Protein 6Q5S (pdb70)

Structure (mmCIF, N/CA/C/O backbone):
data_6Q5S
#
_entry.id   6Q5S
#
_cell.length_a   58.490
_cell.length_b   58.490
_cell.length_c   89.470
_cell.angle_alpha   90.00
_cell.angle_beta   90.00
_cell.angle_gamma   90.00
#
_symmetry.space_group_name_H-M   'P 41 21 2'
#
loop_
_entity.id
_entity.type
_entity.pdbx_description
1 polymer apCC-Tet
2 water water
#
loop_
_atom_site.group_PDB
_atom_site.id
_atom_site.type_symbol
_atom_site.label_atom_id
_atom_site.label_alt_id
_atom_site.label_comp_id
_atom_site.label_asym_id
_atom_site.label_entity_id
_atom_site.label_seq_id
_atom_site.pdbx_PDB_ins_code
_atom_site.Cartn_x
_atom_site.Cartn_y
_atom_site.Cartn_z
_atom_site.occupancy
_atom_site.B_iso_or_equiv
_atom_site.auth_seq_id
_atom_site.auth_comp_id
_atom_site.auth_asym_id
_atom_site.auth_atom_id
_atom_site.pdbx_PDB_model_num
ATOM 4 N N . GLY A 1 2 ? -13.141 8.748 -6.022 1.00 70.23 1 GLY A N 1
ATOM 5 C CA . GLY A 1 2 ? -12.495 9.946 -5.507 1.00 59.62 1 GLY A CA 1
ATOM 6 C C . GLY A 1 2 ? -12.528 10.047 -3.995 1.00 48.09 1 GLY A C 1
ATOM 7 O O . GLY A 1 2 ? -12.069 9.142 -3.292 1.00 35.80 1 GLY A O 1
ATOM 8 N N A GLU A 1 3 ? -13.079 11.152 -3.485 0.55 43.78 2 GLU A N 1
ATOM 9 N N B GLU A 1 3 ? -13.087 11.152 -3.496 0.45 43.86 2 GLU A N 1
ATOM 10 C CA A GLU A 1 3 ? -13.183 11.314 -2.039 0.55 40.79 2 GLU A CA 1
ATOM 11 C CA B GLU A 1 3 ? -13.195 11.334 -2.054 0.45 40.85 2 GLU A CA 1
ATOM 12 C C A GLU A 1 3 ? -14.190 10.342 -1.435 0.55 39.49 2 GLU A C 1
ATOM 13 C C B GLU A 1 3 ? -14.193 10.360 -1.438 0.45 39.46 2 GLU A C 1
ATOM 14 O O A GLU A 1 3 ? -13.978 9.842 -0.324 0.55 34.85 2 GLU A O 1
ATOM 15 O O B GLU A 1 3 ? -13.971 9.869 -0.325 0.45 35.99 2 GLU A O 1
ATOM 26 N N . LEU A 1 4 ? -15.285 10.057 -2.143 1.00 40.41 3 LEU A N 1
ATOM 27 C CA . LEU A 1 4 ? -16.288 9.150 -1.597 1.00 36.59 3 LEU A CA 1
ATOM 28 C C . LEU A 1 4 ? -15.716 7.746 -1.406 1.00 32.75 3 LEU A C 1
ATOM 29 O O . LEU A 1 4 ? -16.003 7.091 -0.401 1.00 38.50 3 LEU A O 1
ATOM 34 N N . GLU A 1 5 ? -14.877 7.281 -2.337 1.00 37.71 4 GLU A N 1
ATOM 35 C CA . GLU A 1 5 ? -14.219 5.990 -2.148 1.00 42.77 4 GLU A CA 1
ATOM 36 C C . GLU A 1 5 ? -13.254 6.035 -0.965 1.00 40.25 4 GLU A C 1
ATOM 37 O O . GLU A 1 5 ? -13.199 5.094 -0.161 1.00 34.35 4 GLU A O 1
ATOM 43 N N . ALA A 1 6 ? -12.498 7.128 -0.826 1.00 39.16 5 ALA A N 1
ATOM 44 C CA . ALA A 1 6 ? -11.647 7.277 0.349 1.00 37.54 5 ALA A CA 1
ATOM 45 C C . ALA A 1 6 ? -12.467 7.195 1.634 1.00 29.53 5 ALA A C 1
ATOM 46 O O . ALA A 1 6 ? -12.066 6.525 2.591 1.00 30.69 5 ALA A O 1
ATOM 48 N N . LEU A 1 7 ? -13.621 7.864 1.669 1.00 29.51 6 LEU A N 1
ATOM 49 C CA . LEU A 1 7 ? -14.441 7.851 2.873 1.00 31.99 6 LEU A CA 1
ATOM 50 C C . LEU A 1 7 ? -15.011 6.463 3.140 1.00 29.82 6 LEU A C 1
ATOM 51 O O . LEU A 1 7 ? -15.186 6.078 4.303 1.00 35.86 6 LEU A O 1
ATOM 56 N N . ALA A 1 8 ? -15.294 5.702 2.082 1.00 32.26 7 ALA A N 1
ATOM 57 C CA . ALA A 1 8 ? -15.825 4.354 2.261 1.00 29.09 7 ALA A CA 1
ATOM 58 C C . ALA A 1 8 ? -14.768 3.428 2.844 1.00 26.96 7 ALA A C 1
ATOM 59 O O . ALA A 1 8 ? -15.064 2.616 3.727 1.00 30.86 7 ALA A O 1
ATOM 61 N N . GLN A 1 9 ? -13.526 3.540 2.364 1.00 31.98 8 GLN A N 1
ATOM 62 C CA . GLN A 1 9 ? -12.439 2.753 2.932 1.00 32.80 8 GLN A CA 1
ATOM 63 C C . GLN A 1 9 ? -12.144 3.149 4.370 1.00 31.63 8 GLN A C 1
ATOM 64 O O . GLN A 1 9 ? -11.808 2.285 5.188 1.00 36.07 8 GLN A O 1
ATOM 70 N N . GLU A 1 10 ? -12.266 4.439 4.712 1.00 29.50 9 GLU A N 1
ATOM 71 C CA . GLU A 1 10 ? -12.092 4.810 6.110 1.00 30.29 9 GLU A CA 1
ATOM 72 C C . GLU A 1 10 ? -13.188 4.207 6.977 1.00 35.83 9 GLU A C 1
ATOM 73 O O . GLU A 1 10 ? -12.922 3.753 8.099 1.00 28.78 9 GLU A O 1
ATOM 79 N N . LEU A 1 11 ? -14.426 4.18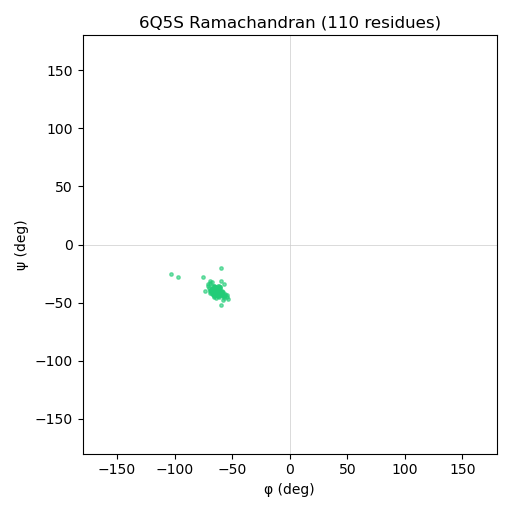2 6.471 1.00 31.11 10 LEU A N 1
ATOM 80 C CA . LEU A 1 11 ? -15.524 3.620 7.249 1.00 34.97 10 LEU A CA 1
ATOM 81 C C . LEU A 1 11 ? -15.338 2.128 7.471 1.00 26.99 10 LEU A C 1
ATOM 82 O O . LEU A 1 11 ? -15.678 1.602 8.542 1.00 33.99 10 LEU A O 1
ATOM 87 N N . GLU A 1 12 ? -14.853 1.419 6.455 1.00 29.41 11 GLU A N 1
ATOM 88 C CA . GLU A 1 12 ? -14.547 0.007 6.633 1.00 36.63 11 GLU A CA 1
ATOM 89 C C . GLU A 1 12 ? -13.475 -0.190 7.696 1.00 35.16 11 GLU A C 1
ATOM 90 O O . GLU A 1 12 ? -13.595 -1.077 8.544 1.00 32.87 11 GLU A O 1
ATOM 96 N N . ALA A 1 13 ? -12.430 0.646 7.676 1.00 34.73 12 ALA A N 1
ATOM 97 C CA . ALA A 1 13 ? -11.411 0.597 8.724 1.00 28.93 12 ALA A CA 1
ATOM 98 C C . ALA A 1 13 ? -12.021 0.817 10.104 1.00 31.56 12 ALA A C 1
ATOM 99 O O . ALA A 1 13 ? -11.687 0.112 11.069 1.00 29.02 12 ALA A O 1
ATOM 101 N N . LEU A 1 14 ? -12.919 1.795 10.223 1.00 34.00 13 LEU A N 1
ATOM 102 C CA . LEU A 1 14 ? -13.577 2.041 11.500 1.00 29.70 13 LEU A CA 1
ATOM 103 C C . LEU A 1 14 ? -14.443 0.858 11.919 1.00 29.11 13 LEU A C 1
ATOM 104 O O . LEU A 1 14 ? -14.497 0.505 13.102 1.00 29.40 13 LEU A O 1
ATOM 109 N N . ALA A 1 15 ? -15.148 0.245 10.967 1.00 32.86 14 ALA A N 1
ATOM 110 C CA . ALA A 1 15 ? -15.943 -0.928 11.303 1.00 31.91 14 ALA A CA 1
ATOM 111 C C . ALA A 1 15 ? -15.062 -2.053 11.831 1.00 26.97 14 ALA A C 1
ATOM 112 O O . ALA A 1 15 ? -15.401 -2.709 12.822 1.00 31.50 14 ALA A O 1
ATOM 114 N N . LYS A 1 16 ? -13.940 -2.305 11.159 1.00 27.53 15 LYS A N 1
ATOM 115 C CA . LYS A 1 16 ? -13.000 -3.305 11.653 1.00 34.02 15 LYS A CA 1
ATOM 116 C C . LYS A 1 16 ? -12.524 -2.957 13.050 1.00 28.82 15 LYS A C 1
ATOM 117 O O . LYS A 1 16 ? -12.376 -3.840 13.909 1.00 31.03 15 LYS A O 1
ATOM 123 N N . LYS A 1 17 ? -12.277 -1.670 13.296 1.00 26.83 16 LYS A N 1
ATOM 124 C CA . LYS A 1 17 ? -11.822 -1.248 14.616 1.00 28.17 16 LYS A CA 1
ATOM 125 C C . LYS A 1 17 ? -12.893 -1.520 15.659 1.00 35.53 16 LYS A C 1
ATOM 126 O O . LYS A 1 17 ? -12.588 -1.969 16.772 1.00 27.76 16 LYS A O 1
ATOM 132 N N . LEU A 1 18 ? -14.162 -1.283 15.305 1.00 24.94 17 LEU A N 1
ATOM 133 C CA . LEU A 1 18 ? -15.236 -1.517 16.271 1.00 31.75 17 LEU A CA 1
ATOM 134 C C . LEU A 1 18 ? -15.340 -2.995 16.627 1.00 28.97 17 LEU A C 1
ATOM 135 O O . LEU A 1 18 ? -15.525 -3.347 17.800 1.00 30.37 17 LEU A O 1
ATOM 140 N N . LYS A 1 19 ? -15.227 -3.869 15.624 1.00 28.62 18 LYS A N 1
ATOM 141 C CA . LYS A 1 19 ? -15.241 -5.302 15.888 1.00 30.87 18 LYS A CA 1
ATOM 142 C C . LYS A 1 19 ? -14.112 -5.691 16.830 1.00 26.66 18 LYS A C 1
ATOM 143 O O . LYS A 1 19 ? -14.309 -6.497 17.746 1.00 31.94 18 LYS A O 1
ATOM 149 N N . ALA A 1 20 ? -12.921 -5.127 16.618 1.00 31.94 19 ALA A N 1
ATOM 150 C CA . ALA A 1 20 ? -11.798 -5.398 17.514 1.00 33.02 19 ALA A CA 1
ATOM 151 C C . ALA A 1 20 ? -12.110 -4.952 18.937 1.00 28.63 19 ALA A C 1
ATOM 152 O O . ALA A 1 20 ? -11.822 -5.673 19.903 1.00 29.82 19 ALA A O 1
ATOM 154 N N . LEU A 1 21 ? -12.707 -3.765 19.090 1.00 25.68 20 LEU A N 1
ATOM 155 C CA . LEU A 1 21 ? -13.065 -3.287 20.421 1.00 26.92 20 LEU A CA 1
ATOM 156 C C . LEU A 1 21 ? -14.111 -4.188 21.063 1.00 33.07 20 LEU A C 1
ATOM 157 O O . LEU A 1 21 ? -14.043 -4.470 22.268 1.00 31.60 20 LEU A O 1
ATOM 162 N N . ALA A 1 22 ? -15.072 -4.672 20.270 1.00 28.35 21 ALA A N 1
ATOM 163 C CA . ALA A 1 22 ? -16.055 -5.611 20.804 1.00 32.83 21 ALA A CA 1
ATOM 164 C C . ALA A 1 22 ? -15.367 -6.830 21.399 1.00 33.75 21 ALA A C 1
ATOM 165 O O . ALA A 1 22 ? -15.695 -7.269 22.508 1.00 31.90 21 ALA A O 1
ATOM 167 N N . TRP A 1 23 ? -14.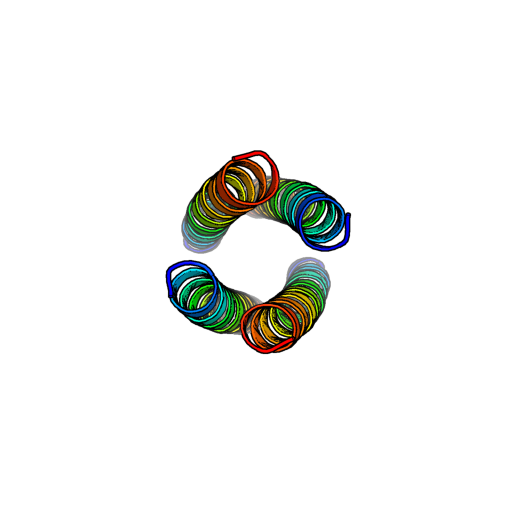397 -7.384 20.675 1.00 30.60 22 TRP A N 1
ATOM 168 C CA . TRP A 1 23 ? -13.773 -8.614 21.127 1.00 26.77 22 TRP A CA 1
ATOM 169 C C . TRP A 1 23 ? -12.811 -8.355 22.278 1.00 30.48 22 TRP A C 1
ATOM 170 O O . TRP A 1 23 ? -12.626 -9.231 23.133 1.00 33.43 22 TRP A O 1
ATOM 181 N N . LYS A 1 24 ? -12.226 -7.157 22.351 1.00 33.33 23 LYS A N 1
ATOM 182 C CA . LYS A 1 24 ? -11.471 -6.800 23.546 1.00 28.02 23 LYS A CA 1
ATOM 183 C C . LYS A 1 24 ? -12.378 -6.802 24.771 1.00 33.85 23 LYS A C 1
ATOM 184 O O . LYS A 1 24 ? -11.982 -7.266 25.849 1.00 33.72 23 LYS A O 1
ATOM 190 N N . LEU A 1 25 ? -13.609 -6.314 24.616 1.00 30.45 24 LEU A N 1
ATOM 191 C CA . LEU A 1 25 ? -14.564 -6.338 25.722 1.00 33.70 24 LEU A CA 1
ATOM 192 C C . LEU A 1 25 ? -14.950 -7.765 26.067 1.00 41.34 24 LEU A C 1
ATOM 193 O O . LEU A 1 25 ? -15.037 -8.126 27.249 1.00 36.74 24 LEU A O 1
ATOM 198 N N . LYS A 1 26 ? -15.185 -8.593 25.045 1.00 37.27 25 LYS A N 1
ATOM 199 C CA . LYS A 1 26 ? -15.415 -10.011 25.279 1.00 41.00 25 LYS A CA 1
ATOM 200 C C . LYS A 1 26 ? -14.276 -10.614 26.081 1.00 43.30 25 LYS A C 1
ATOM 201 O O . LYS A 1 26 ? -14.504 -11.352 27.046 1.00 42.95 25 LYS A O 1
ATOM 207 N N . ALA A 1 27 ? -13.041 -10.287 25.707 1.00 32.97 26 ALA A N 1
ATOM 208 C CA . ALA A 1 27 ? -11.882 -10.795 26.430 1.00 40.06 26 ALA A CA 1
ATOM 209 C C . ALA A 1 27 ? -11.916 -10.366 27.893 1.00 51.03 26 ALA A C 1
ATOM 210 O O . ALA A 1 27 ? -11.802 -11.203 28.798 1.00 54.76 26 ALA A O 1
ATOM 212 N N . LEU A 1 28 ? -12.090 -9.062 28.149 1.00 46.90 27 LEU A N 1
ATOM 213 C CA . LEU A 1 28 ? -12.192 -8.592 29.531 1.00 41.76 27 LEU A CA 1
ATOM 214 C C . LEU A 1 28 ? -13.325 -9.283 30.275 1.00 47.73 27 LEU A C 1
ATOM 215 O O . LEU A 1 28 ? -13.200 -9.557 31.474 1.00 58.55 27 LEU A O 1
ATOM 220 N N . ALA A 1 29 ? -14.422 -9.599 29.580 1.00 44.66 28 ALA A N 1
ATOM 221 C CA . ALA A 1 29 ? -15.577 -10.195 30.246 1.00 46.72 28 ALA A CA 1
ATOM 222 C C . ALA A 1 29 ? -15.303 -11.617 30.730 1.00 67.42 28 ALA A C 1
ATOM 223 O O . ALA A 1 29 ? -15.884 -12.039 31.736 1.00 77.14 28 ALA A O 1
ATOM 225 N N . GLN A 1 30 ? -14.444 -12.377 30.038 1.0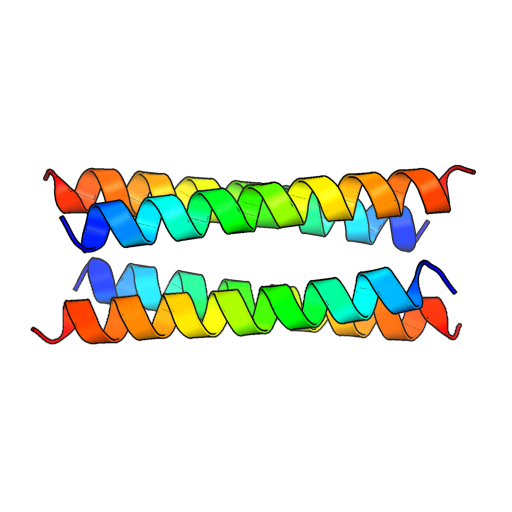0 52.66 29 GLN A N 1
ATOM 226 C CA . GLN A 1 30 ? -14.187 -13.748 30.478 1.00 56.83 29 GLN A CA 1
ATOM 227 C C . GLN A 1 30 ? -13.439 -13.774 31.805 1.00 70.48 29 GLN A C 1
ATOM 228 O O . GLN A 1 30 ? -13.720 -14.617 32.664 1.00 74.08 29 GLN A O 1
ATOM 234 N N . GLY A 1 31 ? -12.494 -12.863 31.995 1.00 73.78 30 GLY A N 1
ATOM 235 C CA . GLY A 1 31 ? -11.776 -12.774 33.252 1.00 83.60 30 GLY A CA 1
ATOM 236 C C . GLY A 1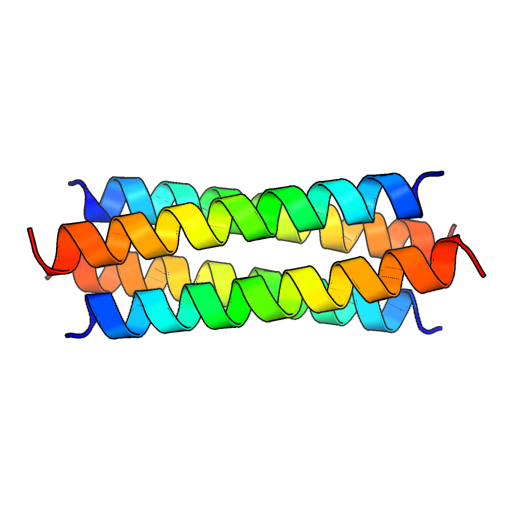 31 ? -11.035 -11.463 33.408 1.00 88.07 30 GLY A C 1
ATOM 237 O O . GLY A 1 31 ? -10.335 -11.036 32.492 1.00 89.49 30 GLY A O 1
ATOM 238 N N . GLY B 1 2 ? -29.772 12.569 -2.048 1.00 66.59 1 GLY B N 1
ATOM 239 C CA . GLY B 1 2 ? -30.644 11.440 -1.785 1.00 53.70 1 GLY B CA 1
ATOM 240 C C . GLY B 1 2 ? -29.982 10.354 -0.959 1.00 47.5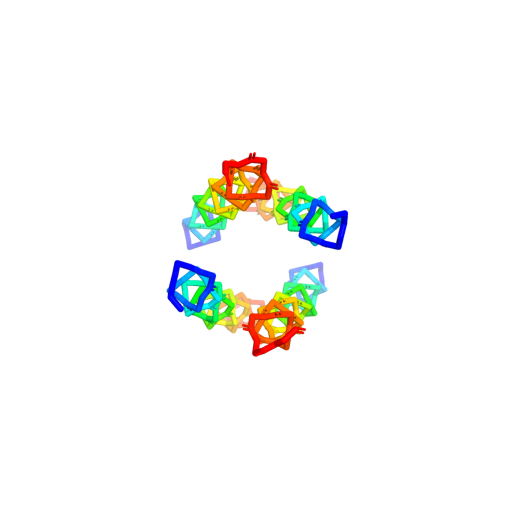9 1 GLY B C 1
ATOM 241 O O . GLY B 1 2 ? -29.986 10.410 0.269 1.00 50.38 1 GLY B O 1
ATOM 242 N N . GLU B 1 3 ? -29.389 9.372 -1.642 1.00 43.83 2 GLU B N 1
ATOM 243 C CA . GLU B 1 3 ? -28.870 8.199 -0.950 1.00 48.54 2 GLU B CA 1
ATOM 244 C C . GLU B 1 3 ? -27.725 8.560 -0.014 1.00 41.72 2 GLU B C 1
ATOM 245 O O . GLU B 1 3 ? -27.635 8.026 1.095 1.00 37.44 2 GLU B O 1
ATOM 251 N N . LEU B 1 4 ? -26.831 9.454 -0.447 1.00 38.29 3 LEU B N 1
ATOM 252 C CA . LEU B 1 4 ? -25.680 9.806 0.384 1.00 40.41 3 LEU B CA 1
ATOM 253 C C . LEU B 1 4 ? -26.109 10.517 1.661 1.00 42.75 3 LEU B C 1
ATOM 254 O O . LEU B 1 4 ? -25.567 10.250 2.742 1.00 34.17 3 LEU B O 1
ATOM 259 N N . GLU B 1 5 ? -27.062 11.447 1.548 1.00 37.62 4 GLU B N 1
ATOM 260 C CA . GLU B 1 5 ? -27.600 12.117 2.727 1.00 38.13 4 GLU B CA 1
ATOM 261 C C . GLU B 1 5 ? -28.250 11.121 3.676 1.00 36.22 4 GLU B C 1
ATOM 262 O O . GLU B 1 5 ? -28.113 11.237 4.900 1.00 39.70 4 GLU B O 1
ATOM 268 N N . ALA B 1 6 ? -28.982 10.146 3.134 1.00 33.92 5 ALA B N 1
ATOM 269 C CA . ALA B 1 6 ? -29.641 9.169 3.995 1.00 38.97 5 ALA B CA 1
ATOM 270 C C . ALA B 1 6 ? -28.622 8.289 4.714 1.00 35.98 5 ALA B C 1
ATOM 271 O O . ALA B 1 6 ? -28.807 7.932 5.887 1.00 34.72 5 ALA B O 1
ATOM 273 N N . LEU B 1 7 ? -27.546 7.916 4.021 1.00 34.71 6 LEU B N 1
ATOM 274 C CA . LEU B 1 7 ? -26.509 7.106 4.652 1.00 32.72 6 LEU B CA 1
ATOM 275 C C . LEU B 1 7 ? -25.791 7.899 5.738 1.00 30.70 6 LEU B C 1
ATOM 276 O O . LEU B 1 7 ? -25.424 7.345 6.784 1.00 32.10 6 LEU B O 1
ATOM 281 N N . ALA B 1 8 ? -25.544 9.185 5.490 1.00 27.92 7 ALA B N 1
ATOM 282 C CA . ALA B 1 8 ? -24.920 10.022 6.512 1.00 28.89 7 ALA B CA 1
ATOM 283 C C . ALA B 1 8 ? -25.789 10.102 7.767 1.00 38.15 7 ALA B C 1
ATOM 284 O O . ALA B 1 8 ? -25.275 10.117 8.892 1.00 32.28 7 ALA B O 1
ATOM 286 N N . GLN B 1 9 ? -27.113 10.145 7.592 1.00 32.72 8 GLN B N 1
ATOM 287 C CA . GLN B 1 9 ? -28.017 10.161 8.741 1.00 35.05 8 GLN B CA 1
ATOM 288 C C . GLN B 1 9 ? -27.948 8.852 9.515 1.00 32.35 8 GLN B C 1
ATOM 289 O O . GLN B 1 9 ? -27.932 8.857 10.751 1.00 33.91 8 GLN B O 1
ATOM 295 N N . GLU B 1 10 ? -27.917 7.723 8.802 1.00 35.07 9 GLU B N 1
ATOM 296 C CA . GLU B 1 10 ? -27.750 6.426 9.446 1.00 31.20 9 GLU B CA 1
ATOM 297 C C . GLU B 1 10 ? -26.458 6.370 10.237 1.00 34.62 9 GLU B C 1
ATOM 298 O O . GLU B 1 10 ? -26.418 5.818 11.342 1.00 28.53 9 GLU B O 1
ATOM 304 N N . LEU B 1 11 ? -25.379 6.908 9.668 1.00 27.53 10 LEU B N 1
ATOM 305 C CA . LEU B 1 11 ? -24.099 6.905 10.363 1.00 28.56 10 LEU B CA 1
ATOM 306 C C . LEU B 1 11 ? -24.145 7.761 11.620 1.00 29.47 10 LEU B C 1
ATOM 307 O O . LEU B 1 11 ? -23.523 7.420 12.632 1.00 30.31 10 LEU B O 1
ATOM 312 N N . GLU B 1 12 ? -24.855 8.889 11.569 1.00 29.61 11 GLU B N 1
ATOM 313 C CA . GLU B 1 12 ? -24.962 9.746 12.747 1.00 23.15 11 GLU B CA 1
ATOM 314 C C . GLU B 1 12 ? -25.768 9.066 13.840 1.00 23.17 11 GLU B C 1
ATOM 315 O O . GLU B 1 12 ? -25.424 9.155 15.022 1.00 29.46 11 GLU B O 1
ATOM 321 N N . ALA B 1 13 ? -26.820 8.347 13.456 1.00 25.28 12 ALA B N 1
ATOM 322 C CA . ALA B 1 13 ? -27.578 7.588 14.438 1.00 30.64 12 ALA B CA 1
ATOM 323 C C . ALA B 1 13 ? -26.718 6.499 15.066 1.00 29.46 12 ALA B C 1
ATOM 324 O O . ALA B 1 13 ? -26.812 6.239 16.270 1.00 30.33 12 ALA B O 1
ATOM 326 N N . LEU B 1 14 ? -25.878 5.844 14.264 1.00 26.39 13 LEU B N 1
ATOM 327 C CA . LEU B 1 14 ? -25.057 4.757 14.794 1.00 25.33 13 LEU B CA 1
ATOM 328 C C . LEU B 1 14 ? -23.964 5.282 15.715 1.00 26.43 13 LEU B C 1
ATOM 329 O O . LEU B 1 14 ? -23.628 4.642 16.720 1.00 26.45 13 LEU B O 1
ATOM 334 N N . ALA B 1 15 ? -23.405 6.450 15.404 1.00 28.42 14 ALA B N 1
ATOM 335 C CA . ALA B 1 15 ? -22.447 7.061 16.320 1.00 25.03 14 ALA B CA 1
ATOM 336 C C . ALA B 1 15 ? -23.094 7.373 17.667 1.00 29.20 14 ALA B C 1
ATOM 337 O O . ALA B 1 15 ? -22.469 7.212 18.721 1.00 29.49 14 ALA B O 1
ATOM 339 N N . LYS B 1 16 ? -24.347 7.822 17.651 1.00 27.14 15 LYS B N 1
ATOM 340 C CA . LYS B 1 16 ? -25.049 8.098 18.899 1.00 27.33 15 LYS B CA 1
ATOM 341 C C . LYS B 1 16 ? -25.303 6.813 19.672 1.00 26.61 15 LYS B C 1
ATOM 342 O O . LYS B 1 16 ? -25.163 6.783 20.896 1.00 26.80 15 LYS B O 1
ATOM 348 N N . LYS B 1 17 ? -25.673 5.736 18.974 1.00 25.14 16 LYS B N 1
ATOM 349 C CA . LYS B 1 17 ? -25.813 4.453 19.652 1.00 28.66 16 LYS B CA 1
ATOM 350 C C . LYS B 1 17 ? -24.479 3.997 20.240 1.00 29.96 16 LYS B C 1
ATOM 351 O O . LYS B 1 17 ? -24.441 3.422 21.331 1.00 24.17 16 LYS B O 1
ATOM 357 N N . LEU B 1 18 ? -23.364 4.284 19.555 1.00 25.76 17 LEU B N 1
ATOM 358 C CA . LEU B 1 18 ? -22.056 3.923 20.108 1.00 22.44 17 LEU B CA 1
ATOM 359 C C . LEU B 1 18 ? -21.757 4.705 21.386 1.00 27.13 17 LEU B C 1
ATOM 360 O O . LEU B 1 18 ? -21.260 4.143 22.370 1.00 25.93 17 LEU B O 1
ATOM 365 N N . LYS B 1 19 ? -22.054 6.006 21.395 1.00 27.50 18 LYS B N 1
ATOM 366 C CA . LYS B 1 19 ? -21.857 6.799 22.612 1.00 22.55 18 LYS B CA 1
ATOM 367 C C . LYS B 1 19 ? -22.704 6.268 23.760 1.00 24.65 18 LYS B C 1
ATOM 368 O O . LYS B 1 19 ? -22.258 6.256 24.915 1.00 26.98 18 LYS B O 1
ATOM 374 N N . ALA B 1 20 ? -23.935 5.839 23.459 1.00 29.05 19 ALA B N 1
ATOM 375 C CA . ALA B 1 20 ? -24.801 5.252 24.482 1.00 28.11 19 ALA B CA 1
ATOM 376 C C . ALA B 1 20 ? -24.164 4.016 25.102 1.00 27.78 19 ALA B C 1
ATOM 377 O O . ALA B 1 20 ? -24.197 3.834 26.326 1.00 29.43 19 ALA B O 1
ATOM 379 N N . LEU B 1 21 ? -23.583 3.150 24.274 1.00 27.10 20 LEU B N 1
ATOM 380 C CA . LEU B 1 21 ? -22.962 1.950 24.818 1.00 30.60 20 LEU B CA 1
ATOM 381 C C . LEU B 1 21 ? -21.711 2.287 25.617 1.00 29.57 20 LEU B C 1
ATOM 382 O O . LEU B 1 21 ? -21.409 1.617 26.614 1.00 31.46 20 LEU B O 1
ATOM 387 N N . ALA B 1 22 ? -20.982 3.324 25.202 1.00 26.24 21 ALA B N 1
ATOM 388 C CA . ALA B 1 22 ? -19.810 3.755 25.950 1.00 29.12 21 ALA B CA 1
ATOM 389 C C . ALA B 1 22 ? -2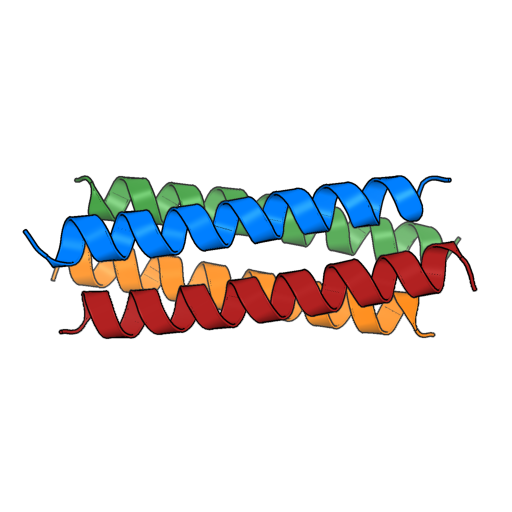0.202 4.280 27.324 1.00 27.45 21 ALA B C 1
ATOM 390 O O . ALA B 1 22 ? -19.529 3.992 28.321 1.00 26.98 21 ALA B O 1
ATOM 392 N N . TRP B 1 23 ? -21.300 5.041 27.407 1.00 26.01 22 TRP B N 1
ATOM 393 C CA . TRP B 1 23 ? -21.778 5.483 28.711 1.00 24.66 22 TRP B CA 1
ATOM 394 C C . TRP B 1 23 ? -22.293 4.310 29.533 1.00 26.20 22 TRP B C 1
ATOM 395 O O . TRP B 1 23 ? -22.122 4.279 30.757 1.00 27.34 22 TRP B O 1
ATOM 406 N N . LYS B 1 24 ? -22.923 3.327 28.887 1.00 26.61 23 LYS B N 1
ATOM 407 C CA . LYS B 1 24 ? -23.350 2.162 29.652 1.00 26.82 23 LYS B CA 1
ATOM 408 C C . LYS B 1 24 ? -22.142 1.423 30.210 1.00 29.94 23 LYS B C 1
ATOM 409 O O . LYS B 1 24 ? -22.159 0.943 31.351 1.00 28.23 23 LYS B O 1
ATOM 415 N N . LEU B 1 25 ? -21.077 1.318 29.410 1.00 29.51 24 LEU B N 1
ATOM 416 C CA . LEU B 1 25 ? -19.846 0.693 29.876 1.00 32.58 24 LEU B CA 1
ATOM 417 C C . LEU B 1 25 ? -19.242 1.458 31.055 1.00 26.68 24 LEU B C 1
ATOM 418 O O . LEU B 1 25 ? -18.772 0.848 32.025 1.00 33.25 24 LEU B O 1
ATOM 423 N N . LYS B 1 26 ? -19.248 2.794 30.995 1.00 28.69 25 LYS B N 1
ATOM 424 C CA . LYS B 1 26 ? -18.743 3.583 32.119 1.00 27.94 25 LYS B CA 1
ATOM 425 C C . LYS B 1 26 ? -19.558 3.339 33.382 1.00 35.65 25 LYS B C 1
ATOM 426 O O . LYS B 1 26 ? -19.003 3.277 34.488 1.00 33.74 25 LYS B O 1
ATOM 432 N N . ALA B 1 27 ? -20.878 3.212 33.237 1.00 31.82 26 ALA B N 1
ATOM 433 C CA . ALA B 1 27 ? -21.731 2.946 34.392 1.00 30.19 26 ALA B CA 1
ATOM 434 C C . ALA B 1 27 ? -21.411 1.586 34.999 1.00 32.42 26 ALA B C 1
ATOM 435 O O . ALA B 1 27 ? -21.268 1.459 36.223 1.00 35.99 26 ALA B O 1
ATOM 437 N N . LEU B 1 28 ? -21.284 0.557 34.151 1.00 35.13 27 LEU B N 1
ATOM 438 C CA . LEU B 1 28 ? -20.928 -0.777 34.630 1.00 33.01 27 LEU B CA 1
ATOM 439 C C . LEU B 1 28 ? -19.557 -0.783 35.301 1.00 46.95 27 LEU B C 1
ATOM 440 O O . LEU B 1 28 ? -19.367 -1.437 36.335 1.00 40.98 27 LEU B O 1
ATOM 445 N N . ALA B 1 29 ? -18.591 -0.053 34.732 1.00 41.73 28 ALA B N 1
ATOM 446 C CA . ALA B 1 29 ? -17.251 -0.014 35.312 1.00 44.09 28 ALA B CA 1
ATOM 447 C C . ALA B 1 29 ? -17.272 0.515 36.739 1.00 51.44 28 ALA B C 1
ATOM 448 O O . ALA B 1 29 ? -16.448 0.108 37.566 1.00 59.66 28 ALA B O 1
ATOM 450 N N . GLN B 1 30 ? -18.204 1.412 37.047 1.00 50.78 29 GLN B N 1
ATOM 451 C CA . GLN B 1 30 ? -18.320 1.985 38.382 1.00 52.98 29 GLN B CA 1
ATOM 452 C C . GLN B 1 30 ? -19.368 1.295 39.246 1.00 66.99 29 GLN B C 1
ATOM 453 O O . GLN B 1 30 ? -19.231 1.282 40.475 1.00 76.04 29 GLN B O 1
ATOM 459 N N . GLY B 1 31 ? -20.399 0.710 38.640 1.00 67.14 30 GLY B N 1
ATOM 460 C CA . GLY B 1 31 ? -21.482 0.098 39.390 1.00 76.78 30 GLY B CA 1
ATOM 461 C C . GLY B 1 31 ? -21.083 -1.149 40.154 1.00 80.87 30 GLY B C 1
ATOM 462 O O . GLY B 1 31 ? -20.412 -2.028 39.615 1.00 83.93 30 GLY B O 1
ATOM 466 N N . GLY C 1 2 ? -10.785 -0.126 35.333 1.00 68.78 1 GLY C N 1
ATOM 467 C CA . GLY C 1 2 ? -9.842 0.787 34.710 1.00 54.57 1 GLY C CA 1
ATOM 468 C C . GLY C 1 2 ? -9.723 0.462 33.233 1.00 49.13 1 GLY C C 1
ATOM 469 O O . GLY C 1 2 ? -9.698 1.360 32.387 1.00 43.09 1 GLY C O 1
ATOM 470 N N . GLU C 1 3 ? -9.664 -0.841 32.931 1.00 42.12 2 GLU C N 1
ATOM 471 C CA . GLU C 1 3 ? -9.672 -1.291 31.541 1.00 42.25 2 GLU C CA 1
ATOM 472 C C . GLU C 1 3 ? -11.034 -1.072 30.893 1.00 42.44 2 GLU C C 1
ATOM 473 O O . GLU C 1 3 ? -11.114 -0.741 29.705 1.00 39.89 2 GLU C O 1
ATOM 479 N N . LEU C 1 4 ? -12.119 -1.269 31.652 1.00 35.33 3 LEU C N 1
ATOM 480 C CA . LEU C 1 4 ? -13.444 -0.985 31.112 1.00 36.41 3 LEU C CA 1
ATOM 481 C C . LEU C 1 4 ? -13.585 0.491 30.764 1.00 36.62 3 LEU C C 1
ATOM 482 O O . LEU C 1 4 ? -14.116 0.846 29.705 1.00 28.78 3 LEU C O 1
ATOM 487 N N . GLU C 1 5 ? -13.123 1.370 31.650 1.00 34.55 4 GLU C N 1
ATOM 488 C CA . GLU C 1 5 ? -13.201 2.798 31.365 1.00 33.80 4 GLU C CA 1
ATOM 489 C C . GLU C 1 5 ? -12.335 3.167 30.165 1.00 33.26 4 GLU C C 1
ATOM 490 O O . GLU C 1 5 ? -12.724 4.001 29.341 1.00 31.86 4 GLU C O 1
ATOM 496 N N . ALA C 1 6 ? -11.159 2.551 30.043 1.00 32.00 5 ALA C N 1
ATOM 497 C CA . ALA C 1 6 ? -10.310 2.821 28.885 1.00 34.65 5 ALA C CA 1
ATOM 498 C C . ALA C 1 6 ? -10.984 2.371 27.596 1.00 40.34 5 ALA C C 1
ATOM 499 O O . ALA C 1 6 ? -10.921 3.067 26.576 1.00 35.38 5 ALA C O 1
ATOM 501 N N . LEU C 1 7 ? -11.635 1.208 27.622 1.00 30.44 6 LEU C N 1
ATOM 502 C CA . LEU C 1 7 ? -12.345 0.741 26.438 1.00 28.49 6 LEU C CA 1
ATOM 503 C C . LEU C 1 7 ? -13.469 1.698 26.066 1.00 26.98 6 LEU C C 1
ATOM 504 O O . LEU C 1 7 ? -13.670 2.007 24.885 1.00 29.06 6 LEU C O 1
ATOM 509 N N . ALA C 1 8 ? -14.206 2.190 27.067 1.00 30.47 7 ALA C N 1
ATOM 510 C CA . ALA C 1 8 ? -15.283 3.134 26.798 1.00 28.92 7 ALA C CA 1
ATOM 511 C C . ALA C 1 8 ? -14.760 4.380 26.103 1.00 32.57 7 ALA C C 1
ATOM 512 O O . ALA C 1 8 ? -15.389 4.892 25.165 1.00 29.65 7 ALA C O 1
ATOM 514 N N . GLN C 1 9 ? -13.618 4.901 26.563 1.00 32.11 8 GLN C N 1
ATOM 515 C CA . GLN C 1 9 ? -13.024 6.059 25.903 1.00 35.25 8 GLN C CA 1
ATOM 516 C C . GLN C 1 9 ? -12.652 5.745 24.458 1.00 31.37 8 GLN C C 1
ATOM 517 O O . GLN C 1 9 ? -12.780 6.609 23.581 1.00 29.25 8 GLN C O 1
ATOM 523 N N . GLU C 1 10 ? -12.206 4.515 24.182 1.00 32.92 9 GLU C N 1
ATOM 524 C CA . GLU C 1 10 ? -11.959 4.126 22.797 1.00 30.08 9 GLU C CA 1
ATOM 525 C C . GLU C 1 10 ? -13.254 4.148 21.990 1.00 31.03 9 GLU C C 1
ATOM 526 O O . GLU C 1 10 ? -13.271 4.593 20.833 1.00 26.03 9 GLU C O 1
ATOM 532 N N . LEU C 1 11 ? -14.354 3.673 22.581 1.00 27.51 10 LEU C N 1
ATOM 533 C CA . LEU C 1 11 ? -15.622 3.696 21.861 1.00 25.27 10 LEU C CA 1
ATOM 534 C C . LEU C 1 11 ? -16.048 5.126 21.560 1.00 26.10 10 LEU C C 1
ATOM 535 O O . LEU C 1 11 ? -16.579 5.408 20.482 1.00 28.32 10 LEU C O 1
ATOM 540 N N . GLU C 1 12 ? -15.808 6.049 22.500 1.00 29.40 11 GLU C N 1
ATOM 541 C CA . GLU C 1 12 ? -16.146 7.453 22.274 1.00 27.78 11 GLU C CA 1
ATOM 542 C C . GLU C 1 12 ? -15.302 8.057 21.160 1.00 33.60 11 GLU C C 1
ATOM 543 O O . GLU C 1 12 ? -15.825 8.777 20.302 1.00 34.94 11 GLU C O 1
ATOM 549 N N . ALA C 1 13 ? -13.989 7.802 21.182 1.00 30.95 12 ALA C N 1
ATOM 550 C CA . ALA C 1 13 ? -13.115 8.244 20.098 1.00 35.16 12 ALA C CA 1
ATOM 551 C C . ALA C 1 13 ? -13.606 7.744 18.742 1.00 37.15 12 ALA C C 1
ATOM 552 O O . ALA C 1 13 ? -13.598 8.491 17.755 1.00 28.93 12 ALA C O 1
ATOM 554 N N . LEU C 1 14 ? -14.019 6.477 18.665 1.00 30.68 13 LEU C N 1
ATOM 555 C CA . LEU C 1 14 ? -14.508 5.936 17.401 1.00 23.67 13 LEU C CA 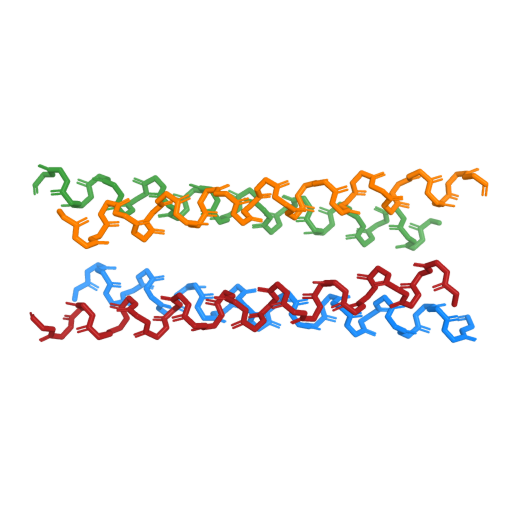1
ATOM 556 C C . LEU C 1 14 ? -15.809 6.609 16.979 1.00 31.00 13 LEU C C 1
ATOM 557 O O . LEU C 1 14 ? -15.982 6.955 15.805 1.00 28.46 13 LEU C O 1
ATOM 562 N N . ALA C 1 15 ? -16.730 6.823 17.925 1.00 26.52 14 ALA C N 1
ATOM 563 C CA . ALA C 1 15 ? -17.972 7.514 17.595 1.00 25.79 14 ALA C CA 1
ATOM 564 C C . ALA C 1 15 ? -17.697 8.916 17.074 1.00 32.87 14 ALA C C 1
ATOM 565 O O . ALA C 1 15 ? -18.390 9.401 16.169 1.00 24.98 14 ALA C O 1
ATOM 567 N N . LYS C 1 16 ? -16.690 9.587 17.636 1.00 35.53 15 LYS C N 1
ATOM 568 C CA . LYS C 1 16 ? -16.337 10.922 17.155 1.00 33.55 15 LYS C CA 1
ATOM 569 C C . LYS C 1 16 ? -15.887 10.887 15.698 1.00 34.33 15 LYS C C 1
ATOM 570 O O . LYS C 1 16 ? -16.264 11.754 14.898 1.00 30.50 15 LYS C O 1
ATOM 576 N N . LYS C 1 17 ? -15.083 9.888 15.333 1.00 30.22 16 LYS C N 1
ATOM 577 C CA . LYS C 1 17 ? -14.648 9.751 13.951 1.00 27.27 16 LYS C CA 1
ATOM 578 C C . LYS C 1 17 ? -15.816 9.439 13.020 1.00 27.17 16 LYS C C 1
ATOM 579 O O . LYS C 1 17 ? -15.836 9.896 11.870 1.00 28.38 16 LYS C O 1
ATOM 585 N N . LEU C 1 18 ? -16.789 8.651 13.485 1.00 24.53 17 LEU C N 1
ATOM 586 C CA . LEU C 1 18 ? -17.939 8.345 12.635 1.00 23.57 17 LEU C CA 1
ATOM 587 C C . LEU C 1 18 ? -18.751 9.596 12.359 1.00 24.30 17 LEU C C 1
ATOM 588 O O . LEU C 1 18 ? -19.219 9.814 11.236 1.00 28.98 17 LEU C O 1
ATOM 593 N N . LYS C 1 19 ? -18.979 10.396 13.396 1.00 26.16 18 LYS C N 1
ATOM 594 C CA . LYS C 1 19 ? -19.701 11.648 13.223 1.00 27.08 18 LYS C CA 1
ATOM 595 C C . LYS C 1 19 ? -18.968 12.557 12.243 1.00 34.29 18 LYS C C 1
ATOM 596 O O . LYS C 1 19 ? -19.587 13.171 11.367 1.00 28.27 18 LYS C O 1
ATOM 602 N N . ALA C 1 20 ? -17.642 12.631 12.362 1.00 30.95 19 ALA C N 1
ATOM 603 C CA . ALA C 1 20 ? -16.860 13.483 11.471 1.00 31.57 19 ALA C CA 1
ATOM 604 C C . ALA C 1 20 ? -16.939 12.984 10.036 1.00 29.70 19 ALA C C 1
ATOM 605 O O . ALA C 1 20 ? -17.000 13.780 9.090 1.00 28.87 19 ALA C O 1
ATOM 607 N N . LEU C 1 21 ? -16.960 11.664 9.859 1.00 29.76 20 LEU C N 1
ATOM 608 C CA . LEU C 1 21 ? -17.104 11.090 8.528 1.00 23.96 20 LEU C CA 1
ATOM 609 C C . LEU C 1 21 ? -18.489 11.366 7.952 1.00 27.56 20 LEU C C 1
ATOM 610 O O . LEU C 1 21 ? -18.623 11.699 6.763 1.00 27.68 20 LEU C O 1
ATOM 615 N N . ALA C 1 22 ? -19.536 11.228 8.770 1.00 27.36 21 ALA C N 1
ATOM 616 C CA . ALA C 1 22 ? -20.882 11.530 8.286 1.00 26.21 21 ALA C CA 1
ATOM 617 C C . ALA C 1 22 ? -20.999 12.982 7.841 1.00 30.39 21 ALA C C 1
ATOM 618 O O . ALA C 1 22 ? -21.671 13.277 6.845 1.00 28.06 21 ALA C O 1
ATOM 620 N N . TRP C 1 23 ? -20.379 13.910 8.583 1.00 25.79 22 TRP C N 1
ATOM 621 C CA . TRP C 1 23 ? -20.392 15.308 8.152 1.00 32.07 22 TRP C CA 1
ATOM 622 C C . TRP C 1 23 ? -19.788 15.448 6.761 1.00 28.13 22 TRP C C 1
ATOM 623 O O . TRP C 1 23 ? -20.311 16.189 5.916 1.00 28.70 22 TRP C O 1
ATOM 634 N N . LYS C 1 24 ? -18.694 14.726 6.494 1.00 25.14 23 LYS C N 1
ATOM 635 C CA . LYS C 1 24 ? -18.056 14.828 5.189 1.00 24.84 23 LYS C CA 1
ATOM 636 C C . LYS C 1 24 ? -18.960 14.278 4.095 1.00 30.42 23 LYS C C 1
ATOM 637 O O . LYS C 1 24 ? -19.000 14.815 2.983 1.00 26.16 23 LYS C O 1
ATOM 643 N N . LEU C 1 25 ? -19.695 13.208 4.388 1.00 27.61 24 LEU C N 1
ATOM 644 C CA . LEU C 1 25 ? -20.613 12.664 3.396 1.00 30.18 24 LEU C CA 1
ATOM 645 C C . LEU C 1 25 ? -21.692 13.675 3.046 1.00 30.89 24 LEU C C 1
ATOM 646 O O . LEU C 1 25 ? -22.036 13.846 1.870 1.00 33.54 24 LEU C O 1
ATOM 651 N N . LYS C 1 26 ? -22.238 14.351 4.061 1.00 30.98 25 LYS C N 1
ATOM 652 C CA . LYS C 1 26 ? -23.249 15.377 3.821 1.00 34.14 25 LYS C CA 1
ATOM 653 C C . LYS C 1 26 ? -22.682 16.527 2.998 1.00 33.98 25 LYS C C 1
ATOM 654 O O . LYS C 1 26 ? -23.333 17.005 2.063 1.00 33.22 25 LYS C O 1
ATOM 660 N N . ALA C 1 27 ? -21.473 16.992 3.342 1.00 32.72 26 ALA C N 1
ATOM 661 C CA . ALA C 1 27 ? -20.806 18.039 2.566 1.00 32.55 26 ALA C CA 1
ATOM 662 C C . ALA C 1 27 ? -20.704 17.665 1.094 1.00 37.64 26 ALA C C 1
ATOM 663 O O . ALA C 1 27 ? -20.997 18.478 0.204 1.00 36.82 26 ALA C O 1
ATOM 665 N N . LEU C 1 28 ? -20.270 16.436 0.814 1.00 30.72 27 LEU C N 1
ATOM 666 C CA . LEU C 1 28 ? -20.141 16.007 -0.571 1.00 32.16 27 LEU C CA 1
ATOM 667 C C . LEU C 1 28 ? -21.506 15.916 -1.249 1.00 46.63 27 LEU C C 1
ATOM 668 O O . LEU C 1 28 ? -21.663 16.336 -2.399 1.00 42.51 27 LEU C O 1
ATOM 673 N N . ALA C 1 29 ? -22.510 15.389 -0.549 1.00 38.16 28 ALA C N 1
ATOM 674 C CA . ALA C 1 29 ? -23.837 15.274 -1.149 1.00 41.40 28 ALA C CA 1
ATOM 675 C C . ALA C 1 29 ? -24.417 16.643 -1.489 1.00 43.14 28 ALA C C 1
ATOM 676 O O . ALA C 1 29 ? -25.017 16.824 -2.554 1.00 46.28 28 ALA C O 1
ATOM 678 N N . GLN C 1 30 ? -24.238 17.619 -0.602 1.00 39.29 29 GLN C N 1
ATOM 679 C CA . GLN C 1 30 ? -24.839 18.935 -0.791 1.00 47.28 29 GLN C CA 1
ATOM 680 C C . GLN C 1 30 ? -24.132 19.734 -1.879 1.00 55.31 29 GLN C C 1
ATOM 681 O O . GLN C 1 30 ? -24.790 20.412 -2.677 1.00 51.20 29 GLN C O 1
ATOM 687 N N . GLY C 1 31 ? -22.804 19.664 -1.932 1.00 51.50 30 GLY C N 1
ATOM 688 C CA . GLY C 1 31 ? -22.030 20.441 -2.883 1.00 49.02 30 GLY C CA 1
ATOM 689 C C . GLY C 1 31 ? -21.864 19.778 -4.235 1.00 55.89 30 GLY C C 1
ATOM 690 O O . GLY C 1 31 ? -22.326 18.657 -4.453 1.00 62.57 30 GLY C O 1
ATOM 695 N N . GLY D 1 2 ? -22.169 -11.905 31.297 1.00 83.70 1 GLY D N 1
ATOM 696 C CA . GLY D 1 2 ? -23.360 -11.248 31.816 1.00 67.40 1 GLY D CA 1
ATOM 697 C C . GLY D 1 2 ? -23.685 -9.938 31.125 1.00 57.81 1 GLY D C 1
ATOM 698 O O . GLY D 1 2 ? -23.924 -9.909 29.915 1.00 42.83 1 GLY D O 1
ATOM 699 N N . GLU D 1 3 ? -23.690 -8.852 31.907 1.00 46.55 2 GLU D N 1
ATOM 700 C CA . GLU D 1 3 ? -23.944 -7.526 31.347 1.00 44.54 2 GLU D CA 1
ATOM 701 C C . GLU D 1 3 ? -22.870 -7.127 30.345 1.00 39.91 2 GLU D C 1
ATOM 702 O O . GLU D 1 3 ? -23.174 -6.529 29.306 1.00 35.04 2 GLU D O 1
ATOM 708 N N . LEU D 1 4 ? -21.604 -7.437 30.636 1.00 41.04 3 LEU D N 1
ATOM 709 C CA . LEU D 1 4 ? -20.540 -7.077 29.705 1.00 46.27 3 LEU D CA 1
ATOM 710 C C . LEU D 1 4 ? -20.636 -7.878 28.412 1.00 49.63 3 LEU D C 1
ATOM 711 O O . LEU D 1 4 ? -20.367 -7.348 27.326 1.00 40.10 3 LEU D O 1
ATOM 716 N N . GLU D 1 5 ? -20.998 -9.160 28.501 1.00 41.06 4 GLU D N 1
ATOM 717 C CA . GLU D 1 5 ? -21.142 -9.936 27.273 1.00 41.98 4 GLU D CA 1
ATOM 718 C C . GLU D 1 5 ? -22.349 -9.457 26.470 1.00 38.22 4 GLU D C 1
ATOM 719 O O . GLU D 1 5 ? -22.284 -9.360 25.238 1.00 36.96 4 GLU D O 1
ATOM 725 N N . ALA D 1 6 ? -23.459 -9.141 27.144 1.00 29.88 5 ALA D N 1
ATOM 726 C CA . ALA D 1 6 ? -24.593 -8.550 26.441 1.00 35.89 5 ALA D CA 1
ATOM 727 C C . ALA D 1 6 ? -24.166 -7.286 25.704 1.00 40.69 5 ALA D C 1
ATOM 728 O O . ALA D 1 6 ? -24.546 -7.071 24.546 1.00 34.09 5 ALA D O 1
ATOM 730 N N . LEU D 1 7 ? -23.354 -6.447 26.356 1.00 35.82 6 LEU D N 1
ATOM 731 C CA . LEU D 1 7 ? -22.902 -5.223 25.706 1.00 34.45 6 LEU D CA 1
ATOM 732 C C . LEU D 1 7 ? -21.955 -5.518 24.555 1.00 29.42 6 LEU D C 1
ATOM 733 O O . LEU D 1 7 ? -22.005 -4.844 23.521 1.00 28.94 6 LEU D O 1
ATOM 738 N N . ALA D 1 8 ? -21.052 -6.484 24.734 1.00 28.41 7 ALA D N 1
ATOM 739 C CA . ALA D 1 8 ? -20.144 -6.846 23.648 1.00 34.56 7 ALA D CA 1
ATOM 740 C C . ALA D 1 8 ? -20.913 -7.337 22.423 1.00 33.78 7 ALA D C 1
ATOM 741 O O . ALA D 1 8 ? -20.517 -7.069 21.278 1.00 31.70 7 ALA D O 1
ATOM 743 N N . GLN D 1 9 ? -22.013 -8.061 22.646 1.00 30.37 8 GLN D N 1
ATOM 744 C CA . GLN D 1 9 ? -22.865 -8.509 21.546 1.00 33.39 8 GLN D CA 1
ATOM 745 C C . GLN D 1 9 ? -23.468 -7.325 20.814 1.00 29.77 8 GLN D C 1
ATOM 746 O O . GLN D 1 9 ? -23.606 -7.346 19.590 1.00 31.64 8 GLN D O 1
ATOM 752 N N . GLU D 1 10 ? -23.883 -6.305 21.559 1.00 29.05 9 GLU D N 1
ATOM 753 C CA . GLU D 1 10 ? -24.437 -5.123 20.915 1.00 27.10 9 GLU D CA 1
ATOM 754 C C . GLU D 1 10 ? -23.386 -4.432 20.058 1.00 35.30 9 GLU D C 1
ATOM 755 O O . GLU D 1 10 ? -23.694 -3.944 18.966 1.00 28.18 9 GLU D O 1
ATOM 761 N N . LEU D 1 11 ? -22.140 -4.376 20.539 1.00 32.43 10 LEU D N 1
ATOM 762 C CA . LEU D 1 11 ? -21.071 -3.748 19.764 1.00 28.35 10 LEU D CA 1
ATOM 763 C C . LEU D 1 11 ? -20.745 -4.542 18.511 1.00 25.34 10 LEU D C 1
ATOM 764 O O . LEU D 1 11 ? -20.386 -3.961 17.475 1.00 28.71 10 LEU D O 1
ATOM 769 N N . GLU D 1 12 ? -20.776 -5.871 18.618 1.00 30.30 11 GLU D N 1
ATOM 770 C CA . GLU D 1 12 ? -20.556 -6.732 17.461 1.00 32.60 11 GLU D CA 1
ATOM 771 C C . GLU D 1 12 ? -21.576 -6.438 16.369 1.00 33.15 11 GLU D C 1
ATOM 772 O O . GLU D 1 12 ? -21.227 -6.313 15.191 1.00 31.56 11 GLU D O 1
ATOM 778 N N . ALA D 1 13 ? -22.852 -6.353 16.753 1.00 29.07 12 ALA D N 1
ATOM 779 C CA . ALA D 1 13 ? -23.917 -6.072 15.788 1.00 27.11 12 ALA D CA 1
ATOM 780 C C . ALA D 1 13 ? -23.744 -4.699 15.166 1.00 24.65 12 ALA D C 1
ATOM 781 O O . ALA D 1 13 ? -23.937 -4.524 13.956 1.00 31.91 12 ALA D O 1
ATOM 783 N N . LEU D 1 14 ? -23.378 -3.706 15.978 1.00 26.26 13 LEU D N 1
ATOM 784 C CA . LEU D 1 14 ? -23.161 -2.370 15.449 1.00 25.05 13 LEU D CA 1
ATOM 785 C C . LEU D 1 14 ? -21.998 -2.355 14.458 1.00 28.21 13 LEU D C 1
ATOM 786 O O . LEU D 1 14 ? -22.060 -1.672 13.429 1.00 27.88 13 LEU D O 1
ATOM 791 N N . ALA D 1 15 ? -20.930 -3.105 14.756 1.00 26.02 14 ALA D N 1
ATOM 792 C CA . ALA D 1 15 ? -19.827 -3.231 13.800 1.00 26.02 14 ALA D CA 1
ATOM 793 C C . ALA D 1 15 ? -20.308 -3.826 12.479 1.00 29.53 14 ALA D C 1
ATOM 794 O O . ALA D 1 15 ? -19.903 -3.383 11.394 1.00 28.75 14 ALA D O 1
ATOM 796 N N . LYS D 1 16 ? -21.168 -4.837 12.544 1.00 27.54 15 LYS D N 1
ATOM 797 C CA . LYS D 1 16 ? -21.714 -5.414 11.321 1.00 26.57 15 LYS D CA 1
ATOM 798 C C . LYS D 1 16 ? -22.559 -4.402 10.561 1.00 30.04 15 LYS D C 1
ATOM 799 O O . LYS D 1 16 ? -22.528 -4.361 9.327 1.00 32.43 15 LYS D O 1
ATOM 805 N N . LYS D 1 17 ? -23.299 -3.553 11.284 1.00 26.20 16 LYS D N 1
ATOM 806 C CA . LYS D 1 17 ? -24.049 -2.492 10.623 1.00 26.23 16 LYS D CA 1
ATOM 807 C C . LYS D 1 17 ? -23.114 -1.487 9.975 1.00 37.30 16 LYS D C 1
ATOM 808 O O . LYS D 1 17 ? -23.414 -0.959 8.902 1.00 25.82 16 LYS D O 1
ATOM 814 N N . LEU D 1 18 ? -21.988 -1.174 10.633 1.00 26.19 17 LEU D N 1
ATOM 815 C CA . LEU D 1 18 ? -21.059 -0.217 10.043 1.00 25.96 17 LEU D CA 1
ATOM 816 C C . LEU D 1 18 ? -20.457 -0.765 8.761 1.00 22.49 17 LEU D C 1
ATOM 817 O O . LEU D 1 18 ? -20.229 -0.013 7.807 1.00 28.43 17 LEU D O 1
ATOM 822 N N . LYS D 1 19 ? -20.185 -2.071 8.725 1.00 32.24 18 LYS D N 1
ATOM 823 C CA . LYS D 1 19 ? -19.669 -2.681 7.502 1.00 33.97 18 LYS D CA 1
ATOM 824 C C . LYS D 1 19 ? -20.691 -2.609 6.385 1.00 31.11 18 LYS D C 1
ATOM 825 O O . LYS D 1 19 ? -20.346 -2.312 5.235 1.00 31.55 18 LYS D O 1
ATOM 831 N N . ALA D 1 20 ? -21.958 -2.882 6.706 1.00 26.66 19 ALA D N 1
ATOM 832 C CA . ALA D 1 20 ? -23.016 -2.736 5.717 1.00 29.03 19 ALA D CA 1
ATOM 833 C C . ALA D 1 20 ? -23.031 -1.323 5.151 1.00 31.78 19 ALA D C 1
ATOM 834 O O . ALA D 1 20 ? -23.149 -1.127 3.939 1.00 30.60 19 ALA D O 1
ATOM 836 N N . LEU D 1 21 ? -22.894 -0.318 6.023 1.00 28.98 20 LEU D N 1
ATOM 837 C CA . LEU D 1 21 ? -22.864 1.059 5.547 1.00 25.93 20 LEU D CA 1
ATOM 838 C C . LEU D 1 21 ? -21.648 1.310 4.664 1.00 24.98 20 LEU D C 1
ATOM 839 O O . LEU D 1 21 ? -21.754 1.992 3.642 1.00 29.73 20 LEU D O 1
ATOM 844 N N . ALA D 1 22 ? -20.478 0.804 5.067 1.00 30.93 21 ALA D N 1
ATOM 845 C CA . ALA D 1 22 ? -19.274 0.966 4.252 1.00 28.37 21 ALA D CA 1
ATOM 846 C C . ALA D 1 22 ? -19.479 0.403 2.849 1.00 32.81 21 ALA D C 1
ATOM 847 O O . ALA D 1 22 ? -19.084 1.020 1.851 1.00 34.24 21 ALA D O 1
ATOM 849 N N . TRP D 1 23 ? -20.081 -0.780 2.753 1.00 34.19 22 TRP D N 1
ATOM 850 C CA . TRP D 1 23 ? -20.263 -1.378 1.435 1.00 27.50 22 TRP D CA 1
ATOM 851 C C . TRP D 1 23 ? -21.306 -0.616 0.632 1.00 31.27 22 TRP D C 1
ATOM 852 O O . TRP D 1 23 ? -21.167 -0.480 -0.586 1.00 29.17 22 TRP D O 1
ATOM 863 N N . LYS D 1 24 ? -22.338 -0.083 1.295 1.00 28.04 23 LYS D N 1
ATOM 864 C CA . LYS D 1 24 ? -23.277 0.771 0.580 1.00 27.53 23 LYS D CA 1
ATOM 865 C C . LYS D 1 24 ? -22.567 1.997 0.023 1.00 34.18 23 LYS D C 1
ATOM 866 O O . LYS D 1 24 ? -22.854 2.441 -1.096 1.00 31.48 23 LYS D O 1
ATOM 872 N N . LEU D 1 25 ? -21.626 2.549 0.788 1.00 30.91 24 LEU D N 1
ATOM 873 C CA . LEU D 1 25 ? -20.881 3.714 0.322 1.00 29.22 24 LEU D CA 1
ATOM 874 C C . LEU D 1 25 ? -20.011 3.370 -0.885 1.00 31.38 24 LEU D C 1
ATOM 875 O O . LEU D 1 25 ? -19.929 4.143 -1.847 1.00 33.00 24 LEU D O 1
ATOM 880 N N . LYS D 1 26 ? -19.329 2.223 -0.834 1.00 32.25 25 LYS D N 1
ATOM 881 C CA . LYS D 1 26 ? -18.532 1.786 -1.979 1.00 36.09 25 LYS D CA 1
ATOM 882 C C . LYS D 1 26 ? -19.397 1.600 -3.215 1.00 34.43 25 LYS D C 1
ATOM 883 O O . LYS D 1 26 ? -18.991 1.966 -4.323 1.00 41.21 25 LYS D O 1
ATOM 889 N N . ALA D 1 27 ? -20.589 1.020 -3.048 1.00 32.61 26 ALA D N 1
ATOM 890 C CA . ALA D 1 27 ? -21.514 0.910 -4.168 1.00 35.91 26 ALA D CA 1
ATOM 891 C C . ALA D 1 27 ? -21.849 2.283 -4.729 1.00 38.44 26 ALA D C 1
ATOM 892 O O . ALA D 1 27 ? -21.903 2.468 -5.950 1.00 37.43 26 ALA D O 1
ATOM 894 N N . LEU D 1 28 ? -22.054 3.270 -3.850 1.00 39.72 27 LEU D N 1
ATOM 895 C CA . LEU D 1 28 ? -22.366 4.619 -4.315 1.00 33.46 27 LEU D CA 1
ATOM 896 C C . LEU D 1 28 ? -21.164 5.264 -4.985 1.00 39.56 27 LEU D C 1
ATOM 897 O O . LEU D 1 28 ? -21.309 5.963 -5.996 1.00 43.01 27 LEU D O 1
ATOM 902 N N . ALA D 1 29 ? -19.970 5.043 -4.437 1.00 38.70 28 ALA D N 1
ATOM 903 C CA . ALA D 1 29 ? -18.766 5.598 -5.039 1.00 42.86 28 ALA D CA 1
ATOM 904 C C . ALA D 1 29 ? -18.563 5.101 -6.464 1.00 55.65 28 ALA D C 1
ATOM 905 O O . ALA D 1 29 ? -17.851 5.746 -7.240 1.00 55.58 28 ALA D O 1
ATOM 907 N N . GLN D 1 30 ? -19.191 3.984 -6.828 1.00 43.13 29 GLN D N 1
ATOM 908 C CA . GLN D 1 30 ? -19.083 3.424 -8.166 1.00 49.08 29 GLN D CA 1
ATOM 909 C C . GLN D 1 30 ? -20.310 3.678 -9.031 1.00 69.19 29 GLN D C 1
ATOM 910 O O . GLN D 1 30 ? -20.189 3.706 -10.261 1.00 83.30 29 GLN D O 1
ATOM 916 N N . GLY D 1 31 ? -21.480 3.868 -8.424 1.00 70.68 30 GLY D N 1
ATOM 917 C CA . GLY D 1 31 ? -22.720 4.016 -9.165 1.00 64.35 30 GLY D CA 1
ATOM 918 C C . GLY D 1 31 ? -22.962 5.411 -9.706 1.00 69.56 30 GLY D C 1
ATOM 919 O O . GLY D 1 31 ? -22.037 6.219 -9.812 1.00 80.46 30 GLY D 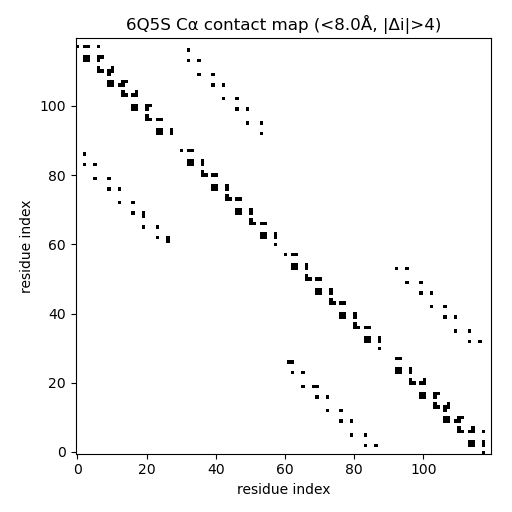O 1
#

Solvent-accessible surface area: 6797 Å² total; per-residue (Å²): 94,109,36,60,47,7,0,97,65,0,34,56,10,0,114,94,0,102,58,2,0,132,96,0,29,60,40,34,142,95,90,119,26,68,60,7,0,109,92,0,33,57,18,2,138,89,0,74,57,11,0,155,103,1,34,58,36,40,166,98,92,121,35,64,52,3,0,106,60,0,49,54,5,0,150,107,0,118,51,2,0,162,93,0,53,39,76,38,136,95,88,115,40,60,53,12,0,89,74,2,27,45,2,2,139,94,0,60,56,5,0,155,113,0,32,63,45,36,165,101

Secondary structure (DSSP, 8-state):
-HHHHHHHHHHHHHHHHHHHHHHHHHHHH-/-HHHHHHHHHHHHHHHHHHHHHHHHHHHH-/-HHHHHHHHHHHHHHHHHHHHHHHHHHHH-/-HHHHHHHHHHHHHHHHHHHHHHHHHHHH-

Foldseek 3Di:
DVVVVVVVVVVVVVVVVVVVVVVVVVVVVD/DVVVVVVVVVVVVVVVVVVVVVVVVVVVVD/DVVVVVVVVVVVVVVVVVVVVVVVVVVVVD/DVVVVVVVVVVVVVVVVVVVVVVVVVVVVD

Sequence (120 aa):
GEELEALAQELEALAKKLKALAWKLKALAQGGELEALAQELEALAKKLKALAWKLKALAQGGELEALAQELEALAKKLKALAWKLKALAQGGELEALAQELEALAKKLKALAWKLKALAQG

B-factor: mean 41.11, std 15.03, range [22.44, 100.0]

Radius of gyration: 14.96 Å; Cα contacts (8 Å, |Δi|>4): 124; chains: 4; bounding box: 21×34×49 Å